Protein AF-A0A349V0G4-F1 (afdb_monomer_lite)

Foldseek 3Di:
DDDPPPDPDDPVLVVVCCVQQNPPGNDPDHVNVVCVVCPPPDCVPHDDDDDD

pLDDT: mean 90.8, std 11.88, range [48.91, 97.75]

Sequence (52 aa):
METPEELEYDQDMISLLEAVWGEGFMSPGGTEEIDRVLGDKDLREARVLDIG

Secondary structure (DSSP, 8-state):
-PPP---TT-HHHHHHHHHHH-TT--STTHHHHHHHHHTT---TTPPP----

Structure (mmCIF, N/CA/C/O backbone):
data_AF-A0A349V0G4-F1
#
_entry.id   AF-A0A349V0G4-F1
#
loop_
_atom_site.group_PDB
_atom_site.id
_atom_site.type_symbol
_atom_site.label_atom_id
_atom_site.label_alt_id
_atom_site.label_comp_id
_atom_site.label_asym_id
_atom_site.label_entity_id
_atom_site.label_seq_id
_atom_site.pdbx_PDB_ins_code
_atom_site.Cartn_x
_atom_site.Cartn_y
_atom_site.Cartn_z
_atom_site.occupancy
_atom_site.B_iso_or_equiv
_atom_site.auth_seq_id
_atom_site.auth_comp_id
_atom_site.auth_asym_id
_atom_site.auth_atom_id
_atom_site.pdbx_PDB_model_num
ATOM 1 N N . MET A 1 1 ? 40.448 -5.516 -4.575 1.00 48.91 1 MET A N 1
ATOM 2 C CA . MET A 1 1 ? 39.551 -4.824 -5.515 1.00 48.91 1 MET A CA 1
ATOM 3 C C . MET A 1 1 ? 38.167 -5.173 -5.020 1.00 48.91 1 MET A C 1
ATOM 5 O O . MET A 1 1 ? 37.787 -6.327 -5.151 1.00 48.91 1 MET A O 1
ATOM 9 N N . GLU A 1 2 ? 37.536 -4.275 -4.269 1.00 54.75 2 GLU A N 1
ATOM 10 C CA . GLU A 1 2 ? 36.157 -4.490 -3.825 1.00 54.75 2 GLU A CA 1
ATOM 11 C C . GLU A 1 2 ? 35.261 -4.386 -5.058 1.00 54.75 2 GLU A C 1
ATOM 13 O O . GLU A 1 2 ? 35.408 -3.462 -5.863 1.00 54.75 2 GLU A O 1
ATOM 18 N N . THR A 1 3 ? 34.420 -5.393 -5.267 1.00 59.59 3 THR A N 1
ATOM 19 C CA . THR A 1 3 ? 33.328 -5.316 -6.235 1.00 59.59 3 THR A CA 1
ATOM 20 C C . THR A 1 3 ? 32.385 -4.213 -5.763 1.00 59.59 3 THR A C 1
ATOM 22 O O . THR A 1 3 ? 32.124 -4.161 -4.559 1.00 59.59 3 THR A O 1
ATOM 25 N N . PRO A 1 4 ? 31.888 -3.328 -6.645 1.00 62.12 4 PRO A N 1
ATOM 26 C CA . PRO A 1 4 ? 30.794 -2.442 -6.271 1.00 62.12 4 PRO A CA 1
ATOM 27 C C . PRO A 1 4 ? 29.690 -3.300 -5.655 1.00 62.12 4 PRO A C 1
ATOM 29 O O . PRO A 1 4 ? 29.373 -4.352 -6.211 1.00 62.12 4 PRO A O 1
ATOM 32 N N . GLU A 1 5 ? 29.174 -2.908 -4.493 1.00 65.81 5 GLU A N 1
ATOM 33 C CA . GLU A 1 5 ? 27.993 -3.557 -3.936 1.00 65.81 5 GLU A CA 1
ATOM 34 C C . GLU A 1 5 ? 26.870 -3.382 -4.965 1.00 65.81 5 GLU A C 1
ATOM 36 O O . GLU A 1 5 ? 26.419 -2.264 -5.217 1.00 65.81 5 GLU A O 1
ATOM 41 N N . GLU A 1 6 ? 26.496 -4.471 -5.639 1.00 70.12 6 GLU A N 1
ATOM 42 C CA . GLU A 1 6 ? 25.311 -4.487 -6.488 1.00 70.12 6 GLU A CA 1
ATOM 43 C C . GLU A 1 6 ? 24.118 -4.220 -5.572 1.00 70.12 6 GLU A C 1
ATOM 45 O O . GLU A 1 6 ? 23.824 -4.999 -4.663 1.00 70.12 6 GLU A O 1
ATOM 50 N N . LEU A 1 7 ? 23.481 -3.066 -5.760 1.00 78.69 7 LEU A N 1
ATOM 51 C CA . LEU A 1 7 ? 22.274 -2.715 -5.032 1.00 78.69 7 LEU A CA 1
ATOM 52 C C . LEU A 1 7 ? 21.174 -3.681 -5.474 1.00 78.69 7 LEU A C 1
ATOM 54 O O . LEU A 1 7 ? 20.798 -3.689 -6.641 1.00 78.69 7 LEU A O 1
ATOM 58 N N . GLU A 1 8 ? 20.648 -4.473 -4.538 1.00 80.50 8 GLU A N 1
ATOM 59 C CA . GLU A 1 8 ? 19.545 -5.413 -4.799 1.00 80.50 8 GLU A CA 1
ATOM 60 C C . GLU A 1 8 ? 18.319 -4.703 -5.402 1.00 80.50 8 GLU A C 1
ATOM 62 O O . GLU A 1 8 ? 17.627 -5.263 -6.247 1.00 80.50 8 GLU A O 1
ATOM 67 N N . TYR A 1 9 ? 18.101 -3.443 -5.013 1.00 85.62 9 TYR A N 1
ATOM 68 C CA . TYR A 1 9 ? 17.028 -2.575 -5.495 1.00 85.62 9 TYR A CA 1
ATOM 69 C C . TYR A 1 9 ? 17.605 -1.357 -6.214 1.00 85.62 9 TYR A C 1
ATOM 71 O O . TYR A 1 9 ? 17.471 -0.219 -5.761 1.00 85.62 9 TYR A O 1
ATOM 79 N N . ASP A 1 10 ? 18.300 -1.593 -7.323 1.00 92.88 10 ASP A N 1
ATOM 80 C CA . ASP A 1 10 ? 18.593 -0.512 -8.257 1.00 92.88 10 ASP A CA 1
ATOM 81 C C . ASP A 1 10 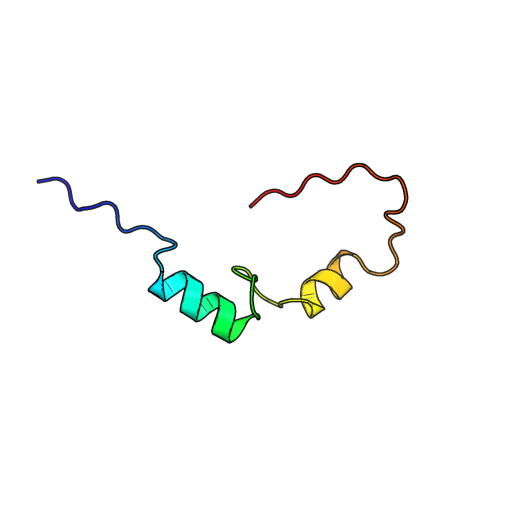? 17.316 -0.023 -8.973 1.00 92.88 10 ASP A C 1
ATOM 83 O O . ASP A 1 10 ? 16.227 -0.590 -8.853 1.00 92.88 10 ASP A O 1
ATOM 87 N N . GLN A 1 11 ? 17.440 1.075 -9.717 1.00 93.56 11 GLN A N 1
ATOM 88 C CA . GLN A 1 11 ? 16.294 1.701 -10.379 1.00 93.56 11 GLN A CA 1
ATOM 89 C C . GLN A 1 11 ? 15.644 0.800 -11.433 1.00 93.56 11 GLN A C 1
ATOM 91 O O . GLN A 1 11 ? 14.433 0.897 -11.642 1.00 93.56 11 GLN A O 1
ATOM 96 N N . ASP A 1 12 ? 16.426 -0.057 -12.089 1.00 94.69 12 ASP A N 1
ATOM 97 C CA . ASP A 1 12 ? 15.920 -0.955 -13.122 1.00 94.69 12 ASP A CA 1
ATOM 98 C C . ASP A 1 12 ? 15.112 -2.089 -12.476 1.00 94.69 12 ASP A C 1
ATOM 100 O O . ASP A 1 12 ? 14.015 -2.408 -12.942 1.00 94.69 12 ASP A O 1
ATOM 104 N N . MET A 1 13 ? 15.595 -2.633 -11.353 1.00 94.56 13 MET A N 1
ATOM 105 C CA . MET A 1 13 ? 14.879 -3.625 -10.553 1.00 94.56 13 MET A CA 1
ATOM 106 C C . MET A 1 13 ? 13.593 -3.051 -9.954 1.00 94.56 13 MET A C 1
ATOM 108 O O . MET A 1 13 ? 12.542 -3.682 -10.055 1.00 94.56 13 MET A O 1
ATOM 112 N N . ILE A 1 14 ? 13.642 -1.846 -9.377 1.00 95.31 14 ILE A N 1
ATOM 113 C CA . ILE A 1 14 ? 12.448 -1.176 -8.834 1.00 95.31 14 ILE A CA 1
ATOM 114 C C . ILE A 1 14 ? 11.414 -0.972 -9.946 1.00 95.31 14 ILE A C 1
ATOM 116 O O . ILE A 1 14 ? 10.262 -1.373 -9.791 1.00 95.31 14 ILE A O 1
ATOM 120 N N . SER A 1 15 ? 11.837 -0.440 -11.097 1.00 96.88 15 SER A N 1
ATOM 121 C CA . SER A 1 15 ? 10.942 -0.211 -12.240 1.00 96.88 15 SER A CA 1
ATOM 122 C C . SER A 1 15 ? 10.319 -1.511 -12.751 1.00 96.88 15 SER A C 1
ATOM 124 O O . SER A 1 15 ? 9.149 -1.534 -13.138 1.00 96.88 15 SER A O 1
ATOM 126 N N . LEU A 1 16 ? 11.086 -2.606 -12.754 1.00 96.50 16 LEU A N 1
ATOM 127 C CA . LEU A 1 16 ? 10.582 -3.924 -13.123 1.00 96.50 16 LEU A CA 1
ATOM 128 C C . LEU A 1 16 ? 9.527 -4.415 -12.127 1.00 96.50 16 LEU A C 1
ATOM 130 O O . LEU A 1 16 ? 8.473 -4.887 -12.549 1.00 96.50 16 LEU A O 1
ATOM 134 N N . LEU A 1 17 ? 9.792 -4.313 -10.825 1.00 97.06 17 LEU A N 1
ATOM 135 C CA . LEU A 1 17 ? 8.866 -4.767 -9.787 1.00 97.06 17 LEU A CA 1
ATOM 136 C C . LEU A 1 17 ? 7.560 -3.971 -9.816 1.00 97.06 17 LEU A C 1
ATOM 138 O O . LEU A 1 17 ? 6.491 -4.582 -9.820 1.00 97.06 17 LEU A O 1
ATOM 142 N N . GLU A 1 18 ? 7.632 -2.648 -9.957 1.00 97.44 18 GLU A N 1
ATOM 143 C CA . GLU A 1 18 ? 6.441 -1.803 -10.087 1.00 97.44 18 GLU A CA 1
ATOM 144 C C . GLU A 1 18 ? 5.656 -2.100 -11.374 1.00 97.44 18 GLU A C 1
ATOM 146 O O . GLU A 1 18 ? 4.426 -2.057 -11.385 1.00 97.44 18 GLU A O 1
ATOM 151 N N . ALA A 1 19 ? 6.332 -2.470 -12.467 1.00 97.56 19 ALA A N 1
ATOM 152 C CA . ALA A 1 19 ? 5.657 -2.890 -13.696 1.00 97.56 19 ALA A CA 1
ATOM 153 C C . ALA A 1 19 ? 4.915 -4.231 -13.544 1.00 97.56 19 ALA A C 1
ATOM 155 O O . ALA A 1 19 ? 3.908 -4.451 -14.220 1.00 97.56 19 ALA A O 1
ATOM 156 N N . VAL A 1 20 ? 5.406 -5.133 -12.686 1.00 97.44 20 VAL A N 1
ATOM 157 C CA . VAL A 1 20 ? 4.792 -6.450 -12.445 1.00 97.44 20 VAL A CA 1
ATOM 158 C C . VAL A 1 20 ? 3.677 -6.365 -11.403 1.00 97.44 20 VAL A C 1
ATOM 160 O O . VAL A 1 20 ? 2.630 -6.987 -11.584 1.00 97.44 20 VAL A O 1
ATOM 163 N N . TRP A 1 21 ? 3.890 -5.615 -10.322 1.00 97.25 21 TRP A N 1
ATOM 164 C CA . TRP A 1 21 ? 3.020 -5.623 -9.141 1.00 97.25 21 TRP A CA 1
ATOM 165 C C . TRP A 1 21 ? 2.178 -4.358 -8.964 1.00 97.25 21 TRP A C 1
ATOM 167 O O . TRP A 1 21 ? 1.223 -4.376 -8.188 1.00 97.25 21 TRP A O 1
ATOM 177 N N . GLY A 1 22 ? 2.474 -3.297 -9.713 1.00 97.31 22 GLY A N 1
ATOM 178 C CA . GLY A 1 22 ? 1.798 -2.003 -9.651 1.00 97.31 22 GLY A CA 1
ATOM 179 C C . GLY A 1 22 ? 2.707 -0.888 -9.130 1.00 97.31 22 GLY A C 1
ATOM 180 O O . GLY A 1 22 ? 3.674 -1.132 -8.413 1.00 97.31 22 GLY A O 1
ATOM 181 N N . GLU A 1 23 ? 2.375 0.356 -9.478 1.00 96.00 23 GLU A N 1
ATOM 182 C CA . GLU A 1 23 ? 3.087 1.549 -8.999 1.00 96.0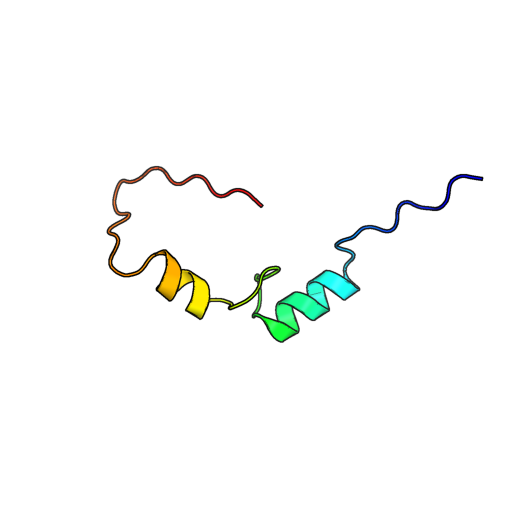0 23 GLU A CA 1
ATOM 183 C C . GLU A 1 23 ? 3.155 1.566 -7.463 1.00 96.00 23 GLU A C 1
ATOM 185 O O . GLU A 1 23 ? 2.132 1.416 -6.790 1.00 96.00 23 GLU A O 1
ATOM 190 N N . GLY A 1 24 ? 4.358 1.736 -6.909 1.00 94.25 24 GLY A N 1
ATOM 191 C CA . GLY A 1 24 ? 4.616 1.709 -5.470 1.00 94.25 24 GLY A CA 1
ATOM 192 C C . GLY A 1 24 ? 4.767 0.314 -4.853 1.00 94.25 24 GLY A C 1
ATOM 193 O O . GLY A 1 24 ? 4.976 0.223 -3.642 1.00 94.25 24 GLY A O 1
ATOM 194 N N . PHE A 1 25 ? 4.683 -0.770 -5.636 1.00 96.00 25 PHE A N 1
ATOM 195 C CA . PHE A 1 25 ? 4.804 -2.142 -5.137 1.00 96.00 25 PHE A CA 1
ATOM 196 C C . PHE A 1 25 ? 6.129 -2.786 -5.540 1.00 96.00 25 PHE A C 1
ATOM 198 O O . PHE A 1 25 ? 6.365 -3.118 -6.698 1.00 96.00 25 PHE A O 1
ATOM 205 N N . MET A 1 26 ? 6.969 -3.046 -4.538 1.00 95.25 26 MET A N 1
ATOM 206 C CA . MET A 1 26 ? 8.223 -3.791 -4.700 1.00 95.25 26 MET A CA 1
ATOM 207 C C . MET A 1 26 ? 8.104 -5.264 -4.272 1.00 95.25 26 MET A C 1
ATOM 209 O O . MET A 1 26 ? 9.072 -6.014 -4.357 1.00 95.25 26 MET A O 1
ATOM 213 N N . SER A 1 27 ? 6.922 -5.701 -3.822 1.00 93.94 27 SER A N 1
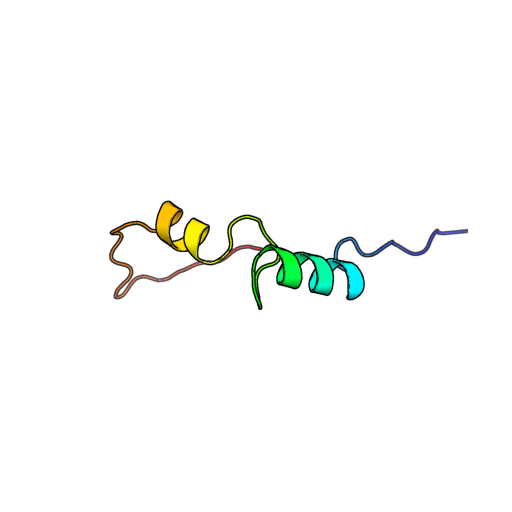ATOM 214 C CA . SER A 1 27 ? 6.652 -7.068 -3.371 1.00 93.94 27 SER A CA 1
ATOM 215 C C . SER A 1 27 ? 5.452 -7.691 -4.102 1.00 93.94 27 SER A C 1
ATOM 217 O O . SER A 1 27 ? 4.609 -6.969 -4.641 1.00 93.94 27 SER A O 1
ATOM 219 N N . PRO A 1 28 ? 5.368 -9.035 -4.165 1.00 96.19 28 PRO A N 1
ATOM 220 C CA . PRO A 1 28 ? 4.345 -9.715 -4.947 1.00 96.19 28 PRO A CA 1
ATOM 221 C C . PRO A 1 28 ? 2.899 -9.419 -4.552 1.00 96.19 28 PRO A C 1
ATOM 223 O O . PRO A 1 28 ? 2.560 -9.371 -3.374 1.00 96.19 28 PRO A O 1
ATOM 226 N N . GLY A 1 29 ? 2.033 -9.359 -5.565 1.00 95.31 29 GLY A N 1
ATOM 227 C CA . GLY A 1 29 ? 0.576 -9.393 -5.417 1.00 95.31 29 GLY A CA 1
ATOM 228 C C . GLY A 1 29 ? -0.125 -8.036 -5.317 1.00 95.31 29 GLY A C 1
ATOM 229 O O . GLY A 1 29 ? -1.354 -8.005 -5.297 1.00 95.31 29 GLY A O 1
ATOM 230 N N . GLY A 1 30 ? 0.614 -6.923 -5.327 1.00 95.81 30 GLY A N 1
ATOM 231 C CA . GLY A 1 30 ? 0.028 -5.590 -5.475 1.00 95.81 30 GLY A CA 1
ATOM 232 C C . GLY A 1 30 ? -1.053 -5.273 -4.435 1.00 95.81 30 GLY A C 1
ATOM 233 O O . GLY A 1 30 ? -1.005 -5.710 -3.283 1.00 95.81 30 GLY A O 1
ATOM 234 N N . THR A 1 31 ? -2.085 -4.543 -4.860 1.00 95.94 31 THR A N 1
ATOM 235 C CA . THR A 1 31 ? -3.248 -4.227 -4.016 1.00 95.94 31 THR A CA 1
ATOM 236 C C . THR A 1 31 ? -4.072 -5.460 -3.641 1.00 95.94 31 THR A C 1
ATOM 238 O O . THR A 1 31 ? -4.662 -5.483 -2.567 1.00 95.94 31 THR A O 1
ATOM 241 N N . GLU A 1 32 ? -4.097 -6.501 -4.480 1.00 96.44 32 GLU A N 1
ATOM 242 C CA . GLU A 1 32 ? -4.847 -7.734 -4.194 1.00 96.44 32 GLU A CA 1
ATOM 243 C C . GLU A 1 32 ? -4.277 -8.471 -2.973 1.00 96.44 32 GLU A C 1
ATOM 245 O O . GLU A 1 32 ? -5.026 -9.028 -2.168 1.00 96.44 32 GLU A O 1
ATOM 250 N N . GLU A 1 33 ? -2.954 -8.440 -2.792 1.00 96.81 33 GLU A N 1
ATOM 251 C CA . GLU A 1 33 ? -2.313 -9.006 -1.605 1.00 96.81 33 GLU A CA 1
ATOM 252 C C . GLU A 1 33 ? -2.623 -8.188 -0.349 1.00 96.81 33 GLU A C 1
ATOM 254 O O . GLU A 1 33 ? -2.878 -8.770 0.707 1.00 96.81 33 GLU A O 1
ATOM 259 N N . ILE A 1 34 ? -2.689 -6.856 -0.461 1.00 94.75 34 ILE A N 1
ATOM 260 C CA . ILE A 1 34 ? -3.139 -5.996 0.642 1.00 94.75 34 ILE A CA 1
ATOM 261 C C . ILE A 1 34 ? -4.564 -6.380 1.054 1.00 94.75 34 ILE A C 1
ATOM 263 O O . ILE A 1 34 ? -4.804 -6.632 2.238 1.00 94.75 34 ILE A O 1
ATOM 267 N N . ASP A 1 35 ? -5.486 -6.491 0.095 1.00 96.00 35 ASP A N 1
ATOM 268 C CA . ASP A 1 35 ? -6.877 -6.876 0.356 1.00 96.00 35 ASP A CA 1
ATOM 269 C C . ASP A 1 35 ? -6.962 -8.264 1.006 1.00 96.00 35 ASP A C 1
ATOM 271 O O . ASP A 1 35 ? -7.716 -8.467 1.961 1.00 96.00 35 ASP A O 1
ATOM 275 N N . ARG A 1 36 ? -6.143 -9.221 0.553 1.00 96.31 36 ARG A N 1
ATOM 276 C CA . ARG A 1 36 ? -6.082 -10.575 1.123 1.00 96.31 36 ARG A CA 1
ATOM 277 C C . ARG A 1 36 ? -5.5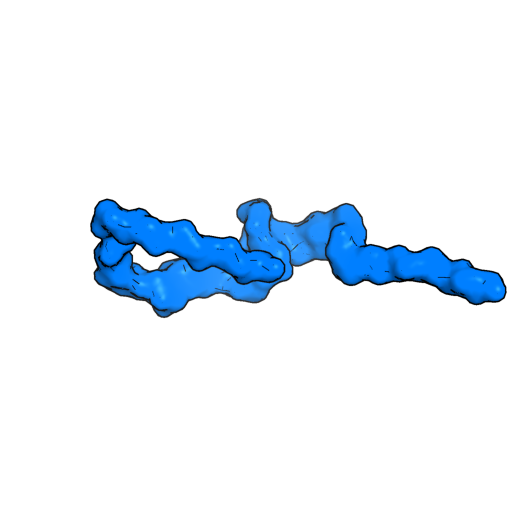48 -10.588 2.558 1.00 96.31 36 ARG A C 1
ATOM 279 O O . ARG A 1 36 ? -6.080 -11.313 3.403 1.00 96.31 36 ARG A O 1
ATOM 286 N N . VAL A 1 37 ? -4.483 -9.834 2.838 1.00 95.00 37 VAL A N 1
ATOM 287 C CA . VAL A 1 37 ? -3.802 -9.817 4.146 1.00 95.00 37 VAL A CA 1
ATOM 288 C C . VAL A 1 37 ? -4.601 -9.018 5.174 1.00 95.00 37 VAL A C 1
ATOM 290 O O . VAL A 1 37 ? -4.796 -9.471 6.315 1.00 95.00 37 VAL A O 1
ATOM 293 N N . LEU A 1 38 ? -5.091 -7.839 4.791 1.00 95.38 38 LEU A N 1
ATOM 294 C CA . LEU A 1 38 ? -5.917 -7.009 5.660 1.00 95.38 38 LEU A CA 1
ATOM 295 C C . LEU A 1 38 ? -7.308 -7.622 5.829 1.00 95.38 38 LEU A C 1
ATOM 297 O O . LEU A 1 38 ? -7.759 -7.767 6.970 1.00 95.38 38 LEU A O 1
ATOM 301 N N . GLY A 1 39 ? -7.933 -8.098 4.751 1.00 95.94 39 GLY A N 1
ATOM 302 C CA . GLY A 1 39 ? -9.304 -8.606 4.767 1.00 95.94 39 GLY A CA 1
ATOM 303 C C . GLY A 1 39 ? -10.261 -7.577 5.374 1.00 95.94 39 GLY A C 1
ATOM 304 O O . GLY A 1 39 ? -10.121 -6.379 5.157 1.00 95.94 39 GLY A O 1
ATOM 305 N N . ASP A 1 40 ? -11.176 -8.031 6.231 1.00 96.31 40 ASP A N 1
ATOM 306 C CA . ASP A 1 40 ? -12.174 -7.166 6.882 1.00 96.31 40 ASP A CA 1
ATOM 307 C C . ASP A 1 40 ? -11.674 -6.486 8.176 1.00 96.31 40 ASP A C 1
ATOM 309 O O . ASP A 1 40 ? -12.472 -6.108 9.041 1.00 96.31 40 ASP A O 1
ATOM 313 N N . LYS A 1 41 ? -10.354 -6.375 8.381 1.00 95.88 41 LYS A N 1
ATOM 314 C CA . LYS A 1 41 ? -9.805 -5.760 9.601 1.00 95.88 41 LYS A CA 1
ATOM 315 C C . LYS A 1 41 ? -10.115 -4.265 9.631 1.00 95.88 41 LYS A C 1
ATOM 317 O O . LYS A 1 41 ? -9.729 -3.518 8.739 1.00 95.88 41 LYS A O 1
ATOM 322 N N . ASP A 1 42 ? -10.739 -3.817 10.716 1.00 95.94 42 ASP A N 1
ATOM 323 C CA . ASP A 1 42 ? -10.910 -2.395 10.993 1.00 95.94 42 ASP A CA 1
ATOM 324 C C . ASP A 1 42 ? -9.625 -1.817 11.594 1.00 95.94 42 ASP A C 1
ATOM 326 O O . ASP A 1 42 ? -9.213 -2.191 12.692 1.00 95.94 42 ASP A O 1
ATOM 330 N N . LEU A 1 43 ? -8.989 -0.906 10.861 1.00 95.31 43 LEU A N 1
ATOM 331 C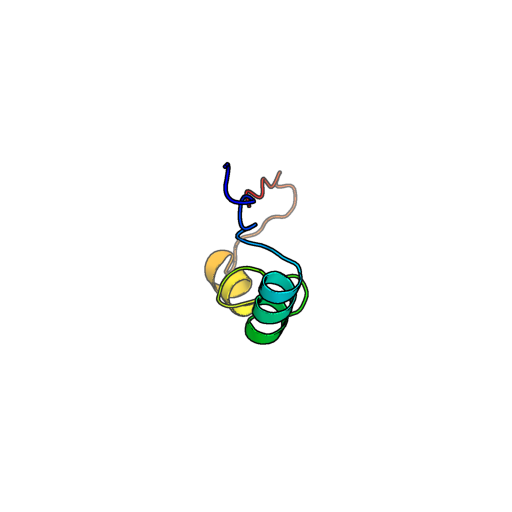 CA . LEU A 1 43 ? -7.766 -0.221 11.283 1.00 95.31 43 LEU A CA 1
ATOM 332 C C . LEU A 1 43 ? -8.025 1.207 11.777 1.00 95.31 43 LEU A C 1
ATOM 334 O O . LEU A 1 43 ? -7.075 1.945 12.052 1.00 95.31 43 LEU A O 1
ATOM 338 N N . ARG A 1 44 ? -9.290 1.634 11.890 1.00 96.62 44 ARG A N 1
ATOM 339 C CA . ARG A 1 44 ? -9.608 2.968 12.415 1.00 96.62 44 ARG A CA 1
ATOM 340 C C . ARG A 1 44 ? -9.052 3.109 13.832 1.00 96.62 44 ARG A C 1
ATOM 342 O O . ARG A 1 44 ? -9.163 2.204 14.649 1.00 96.62 44 ARG A O 1
ATOM 349 N N . GLU A 1 45 ? -8.423 4.253 14.096 1.00 97.50 45 GLU A N 1
ATOM 350 C CA . GLU A 1 45 ? -7.764 4.592 15.371 1.00 97.50 45 GLU A CA 1
ATOM 351 C C . GLU A 1 45 ? -6.556 3.710 15.753 1.00 97.50 45 GLU A C 1
ATOM 353 O O . GLU A 1 45 ? -5.929 3.936 16.794 1.00 97.50 45 GLU A O 1
ATOM 358 N N . ALA A 1 46 ? -6.163 2.755 14.904 1.00 97.00 46 ALA A N 1
ATOM 359 C CA . ALA A 1 46 ? -4.973 1.949 15.124 1.00 97.00 46 ALA A CA 1
ATOM 360 C C . ALA A 1 46 ? -3.691 2.757 14.870 1.00 97.00 46 ALA A C 1
ATOM 362 O O . ALA A 1 46 ? -3.632 3.656 14.028 1.00 97.00 46 ALA A O 1
ATOM 363 N N . ARG A 1 47 ? -2.620 2.391 15.578 1.00 97.75 47 ARG A N 1
ATOM 364 C CA . ARG A 1 47 ? -1.257 2.794 15.218 1.00 97.75 47 ARG A CA 1
ATOM 365 C C . ARG A 1 47 ? -0.647 1.675 14.388 1.00 97.75 47 ARG A C 1
ATOM 367 O O . ARG A 1 47 ? -0.524 0.559 14.885 1.00 97.75 47 ARG A O 1
ATOM 374 N N . VAL A 1 48 ? -0.289 1.979 13.146 1.00 95.44 48 VAL A N 1
ATOM 375 C CA . VAL A 1 48 ? 0.267 1.011 12.194 1.00 95.44 48 VAL A CA 1
ATOM 376 C C . VAL A 1 48 ? 1.785 1.173 12.128 1.00 95.44 48 VAL A C 1
ATOM 378 O O . VAL A 1 48 ? 2.286 2.297 12.110 1.00 95.4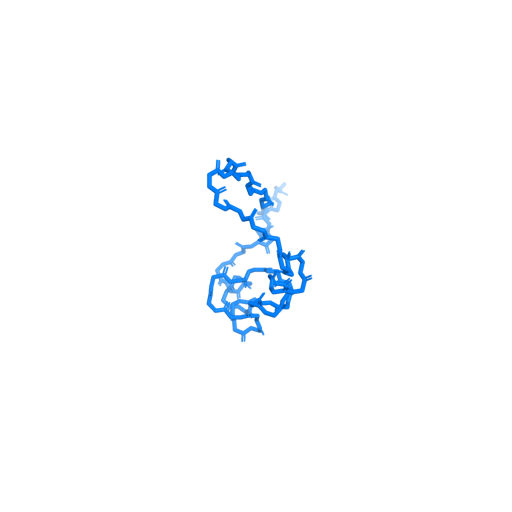4 48 VAL A O 1
ATOM 381 N N . LEU A 1 49 ? 2.502 0.049 12.114 1.00 97.12 49 LEU A N 1
ATOM 382 C CA . LEU A 1 49 ? 3.928 -0.031 11.809 1.00 97.12 49 LEU A CA 1
ATOM 383 C C . LEU A 1 49 ? 4.077 -0.851 10.531 1.00 97.12 49 LEU A C 1
ATOM 385 O O . LEU A 1 49 ? 3.623 -1.993 10.492 1.00 97.12 49 LEU A O 1
ATOM 389 N N . ASP A 1 50 ? 4.712 -0.260 9.530 1.00 94.00 50 ASP A N 1
ATOM 390 C CA . ASP A 1 50 ? 5.075 -0.915 8.279 1.00 94.00 50 ASP A CA 1
ATOM 391 C C . ASP A 1 50 ? 6.593 -1.133 8.258 1.00 94.00 50 ASP A C 1
ATOM 393 O O . ASP A 1 50 ? 7.352 -0.240 8.652 1.00 94.00 50 ASP A O 1
ATOM 397 N N . ILE A 1 51 ? 7.025 -2.335 7.881 1.00 94.56 51 ILE A N 1
ATOM 398 C CA . ILE A 1 51 ? 8.433 -2.736 7.841 1.00 94.56 51 ILE A CA 1
ATOM 399 C C . ILE A 1 51 ? 8.707 -3.254 6.433 1.00 94.56 51 ILE A C 1
ATOM 401 O O . ILE A 1 51 ? 8.162 -4.289 6.053 1.00 94.56 51 ILE A O 1
ATOM 405 N N . GLY A 1 52 ? 9.560 -2.522 5.712 1.00 88.38 52 GLY A N 1
ATOM 406 C CA . GLY A 1 52 ? 10.141 -2.928 4.433 1.00 88.38 52 GLY A CA 1
ATOM 407 C C . GLY A 1 52 ? 11.348 -3.819 4.646 1.00 88.38 52 GLY A C 1
ATOM 408 O O . GLY A 1 52 ? 12.335 -3.305 5.219 1.00 88.38 52 GLY A O 1
#

Radius of gyration: 15.66 Å; chains: 1; bounding box: 52×15×29 Å